Protein AF-A0A959ZTT2-F1 (afdb_monomer)

Solvent-accessible surface area (backbone atoms only — not comparable to full-atom values): 7379 Å² total; per-residue (Å²): 131,84,54,33,39,33,31,36,33,38,28,49,51,36,66,98,40,69,66,54,32,52,53,49,51,54,51,40,52,54,49,18,61,78,67,76,48,81,76,74,88,61,61,45,64,36,39,41,39,36,47,65,97,42,39,34,27,37,40,69,45,64,51,67,92,81,70,65,94,83,60,32,70,64,46,70,47,54,54,85,56,68,80,54,35,81,42,51,87,27,21,38,28,37,25,35,32,76,75,49,77,69,89,59,56,89,59,38,48,89,52,78,38,76,76,46,58,54,58,69,59,52,51,55,56,50,64,74,50,108

Radius of gyration: 16.25 Å; Cα contacts (8 Å, |Δi|>4): 230; chains: 1; bounding box: 42×33×39 Å

Secondary structure (DSSP, 8-state):
---EEEEEEEEETTTT-HHHHHHHHHHHHHHHHHTT------EEEEEEEEETTEEEEEEEEE--SS--GGG-EEEEEE-SSGGGGGSGGGEEEEEEEET---TTGGG-EEEEEEEE--HHHHHHHHHTT-

Sequence (130 aa):
MSRTTVDLYWLPLGAGGHFVRLNGRIYEFVKAAVEHRDRCRLYHAALMIRRDDRTTVIEVTPVRGSDGPARGVVAGGPVGVRFLGRFSVFRYEVRAWPGGVIPDVVFAVDSPQRLTSDPQVAEKMLNLVQ

Mean predicted aligned error: 6.59 Å

Foldseek 3Di:
DKFKFKWKWWAFQQQVHDPRQVVVQVVQVVVCVVVVHDGDGDTFMKIWIDTRPKIKIKGKDQDDPPDDPQQQFQDKAFADDRVCRVDSRRMMTTHIHIPDDDPSRVRTDPDGDTPDRDPVVSVVVVVSSD

Nearest PDB structures (foldseek):
  8jsd-assembly1_A  TM=3.411E-01  e=9.427E-01  Flavobacterium sp. UMI-01
  8jt4-assembly1_A  TM=3.451E-01  e=1.496E+00  Flavobacterium sp. UMI-01
  5y33-assembly1_A  TM=3.420E-01  e=1.997E+00  Flavobacterium sp. UMI-01

pLDDT: mean 84.09, std 11.68, range [48.59, 97.0]

Structure (mmCIF, N/CA/C/O backbone):
data_AF-A0A959ZTT2-F1
#
_entry.id   AF-A0A959ZTT2-F1
#
loop_
_atom_site.group_PDB
_atom_site.id
_atom_site.type_symbol
_atom_site.label_atom_id
_atom_site.label_alt_id
_atom_site.label_comp_id
_atom_site.label_asym_id
_atom_site.label_entity_id
_atom_site.label_seq_id
_atom_site.pdbx_PDB_ins_code
_atom_site.Cartn_x
_atom_site.Cartn_y
_atom_site.Cartn_z
_atom_site.occupancy
_atom_site.B_iso_or_equiv
_atom_site.auth_seq_id
_atom_site.auth_comp_id
_atom_site.auth_asym_id
_atom_site.auth_atom_id
_atom_site.pdbx_PDB_model_num
ATOM 1 N N . MET A 1 1 ? -22.131 -5.419 19.425 1.00 55.34 1 MET A N 1
ATOM 2 C CA . MET A 1 1 ? -20.683 -5.672 19.255 1.00 55.34 1 MET A CA 1
ATOM 3 C C . MET A 1 1 ? -20.205 -4.794 18.116 1.00 55.34 1 MET A C 1
ATOM 5 O O . MET A 1 1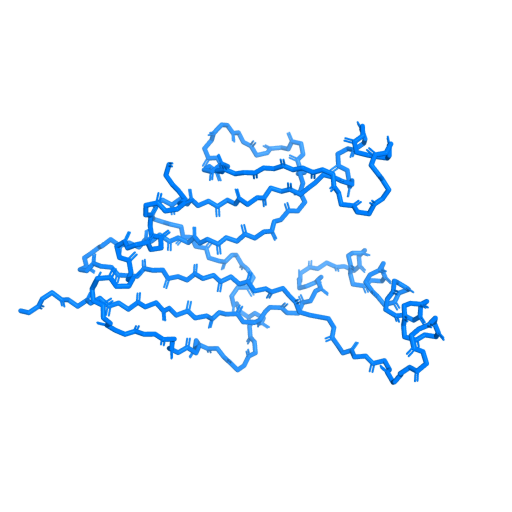 ? -20.789 -4.891 17.045 1.00 55.34 1 MET A O 1
ATOM 9 N N . SER A 1 2 ? -19.233 -3.910 18.354 1.00 66.69 2 SER A N 1
ATOM 10 C CA . SER A 1 2 ? -18.674 -3.065 17.291 1.00 66.69 2 SER A CA 1
ATOM 11 C C . SER A 1 2 ? -17.915 -3.942 16.298 1.00 66.69 2 SER A C 1
ATOM 13 O O . SER A 1 2 ? -17.082 -4.756 16.708 1.00 66.69 2 SER A O 1
ATOM 15 N N . ARG A 1 3 ? -18.234 -3.840 15.005 1.00 86.81 3 ARG A N 1
ATOM 16 C CA . ARG A 1 3 ? -17.570 -4.636 13.966 1.00 86.81 3 ARG A CA 1
ATOM 17 C C . ARG A 1 3 ? -16.371 -3.841 13.476 1.00 86.81 3 ARG A C 1
ATOM 19 O O . ARG A 1 3 ? -16.537 -2.849 12.772 1.00 86.81 3 ARG A O 1
ATOM 26 N N . THR A 1 4 ? -15.178 -4.277 13.868 1.00 95.31 4 THR A N 1
ATOM 27 C CA . THR A 1 4 ? -13.925 -3.656 13.437 1.00 95.31 4 THR A CA 1
ATOM 28 C C . THR A 1 4 ? -13.130 -4.617 12.566 1.00 95.31 4 THR A C 1
ATOM 30 O O . THR A 1 4 ? -12.960 -5.779 12.929 1.00 95.31 4 THR A O 1
ATOM 33 N N . THR A 1 5 ? -12.662 -4.156 11.406 1.00 96.25 5 THR A N 1
ATOM 34 C CA . THR A 1 5 ? -11.773 -4.926 10.529 1.00 96.25 5 THR A CA 1
ATOM 35 C C . THR A 1 5 ? -10.697 -4.040 9.924 1.00 96.25 5 THR A C 1
ATOM 37 O O . THR A 1 5 ? -10.926 -2.870 9.623 1.00 96.25 5 THR A O 1
ATOM 40 N N . VAL A 1 6 ? -9.520 -4.624 9.725 1.00 96.69 6 VAL A N 1
ATOM 41 C CA . VAL A 1 6 ? -8.470 -4.070 8.873 1.00 96.69 6 VAL A CA 1
ATOM 42 C C . VAL A 1 6 ? -8.250 -5.062 7.747 1.00 96.69 6 VAL A C 1
ATOM 44 O O . VAL A 1 6 ? -7.851 -6.205 7.986 1.00 96.69 6 VAL A O 1
ATOM 47 N N . ASP A 1 7 ? -8.539 -4.625 6.530 1.00 96.75 7 ASP A N 1
ATOM 48 C CA . ASP A 1 7 ? -8.480 -5.451 5.335 1.00 96.75 7 ASP A CA 1
ATOM 49 C C . ASP A 1 7 ? -7.442 -4.878 4.353 1.00 96.75 7 ASP A C 1
ATOM 51 O O . ASP A 1 7 ? -7.394 -3.672 4.109 1.00 96.75 7 ASP A O 1
ATOM 55 N N . LEU A 1 8 ? -6.598 -5.749 3.809 1.00 96.62 8 LEU A N 1
ATOM 56 C CA . LEU A 1 8 ? -5.532 -5.450 2.859 1.00 96.62 8 LEU A CA 1
ATOM 57 C C . LEU A 1 8 ? -5.971 -5.775 1.433 1.00 96.62 8 LEU A C 1
ATOM 59 O O . LEU A 1 8 ? -6.585 -6.813 1.183 1.00 96.62 8 LEU A O 1
ATOM 63 N N . TYR A 1 9 ? -5.611 -4.892 0.508 1.00 95.06 9 TYR A N 1
ATOM 64 C CA . TYR A 1 9 ? -5.847 -5.036 -0.919 1.00 95.06 9 TYR A CA 1
ATOM 65 C C . TYR A 1 9 ? -4.526 -4.959 -1.686 1.00 95.06 9 TYR A C 1
ATOM 67 O O . TYR A 1 9 ? -3.788 -3.981 -1.555 1.00 95.06 9 TYR A O 1
ATOM 75 N N . TRP A 1 10 ? -4.255 -5.969 -2.512 1.00 94.25 10 TRP A N 1
ATOM 76 C CA . TRP A 1 10 ? -3.111 -6.033 -3.418 1.00 94.25 10 TRP A CA 1
ATOM 77 C C . TRP A 1 10 ? -3.520 -5.621 -4.825 1.00 94.25 10 TRP A C 1
ATOM 79 O O . TRP A 1 10 ? -4.281 -6.312 -5.501 1.00 94.25 10 TRP A O 1
ATOM 89 N N . LEU A 1 11 ? -2.982 -4.500 -5.289 1.00 90.44 11 LEU A N 1
ATOM 90 C CA . LEU A 1 11 ? -3.364 -3.871 -6.547 1.00 90.44 11 LEU A CA 1
ATOM 91 C C . LEU A 1 11 ? -2.175 -3.908 -7.511 1.00 90.44 11 LEU A C 1
ATOM 93 O O . LEU A 1 11 ? -1.095 -3.421 -7.164 1.00 90.44 11 LEU A O 1
ATOM 97 N N . PRO A 1 12 ? -2.316 -4.495 -8.713 1.00 89.19 12 PRO A N 1
ATOM 98 C CA . PRO A 1 12 ? -1.237 -4.525 -9.691 1.00 89.19 12 PRO A CA 1
ATOM 99 C C . PRO A 1 12 ? -0.725 -3.116 -9.998 1.00 89.19 12 PRO A C 1
ATOM 101 O O . PRO A 1 12 ? -1.505 -2.201 -10.269 1.00 89.19 12 PRO A O 1
ATOM 104 N N . LEU A 1 13 ? 0.596 -2.929 -10.014 1.00 84.44 13 LEU A N 1
ATOM 105 C CA . LEU A 1 13 ? 1.173 -1.625 -10.320 1.00 84.44 13 LEU A CA 1
ATOM 106 C C . LEU A 1 13 ? 0.810 -1.198 -11.754 1.00 84.44 13 LEU A C 1
ATOM 108 O O . LEU A 1 13 ? 1.156 -1.867 -12.733 1.00 84.44 13 LEU A O 1
ATOM 112 N N . GLY A 1 14 ? 0.136 -0.052 -11.873 1.00 76.12 14 GLY A N 1
ATOM 113 C CA . GLY A 1 14 ? -0.382 0.448 -13.147 1.00 76.12 14 GLY A CA 1
ATOM 114 C C . GLY A 1 14 ? -1.708 -0.183 -13.577 1.00 76.12 14 GLY A C 1
ATOM 115 O O . GLY A 1 14 ? -2.024 -0.165 -14.768 1.00 76.12 14 GLY A O 1
ATOM 116 N N . ALA A 1 15 ? -2.482 -0.736 -12.638 1.00 71.69 15 ALA A N 1
ATOM 117 C CA . ALA A 1 15 ? -3.913 -0.949 -12.827 1.00 71.69 15 ALA A CA 1
ATOM 118 C C . ALA A 1 15 ? -4.552 0.322 -13.433 1.00 71.69 15 ALA A C 1
ATOM 120 O O . ALA A 1 15 ? -4.239 1.437 -13.026 1.00 71.69 15 ALA A O 1
ATOM 121 N N . GLY A 1 16 ? -5.320 0.165 -14.515 1.00 61.50 16 GLY A N 1
ATOM 122 C CA . GLY A 1 16 ? -5.950 1.288 -15.224 1.00 61.50 16 GLY A CA 1
ATOM 123 C C . GLY A 1 16 ? -5.049 2.158 -16.125 1.00 61.50 16 GLY A C 1
ATOM 124 O O . GLY A 1 16 ? -5.571 3.066 -16.768 1.00 61.50 16 GLY A O 1
ATOM 125 N N . GLY A 1 17 ? -3.730 1.912 -16.248 1.00 69.81 17 GLY A N 1
ATOM 126 C CA . GLY A 1 17 ? -2.860 2.767 -17.078 1.00 69.81 17 GLY A CA 1
ATOM 127 C C . GLY A 1 17 ? -1.545 2.150 -17.581 1.00 69.81 17 GLY A C 1
ATOM 128 O O . GLY A 1 17 ? -0.759 1.567 -16.837 1.00 69.81 17 GLY A O 1
ATOM 129 N N . HIS A 1 18 ? -1.237 2.354 -18.868 1.00 63.31 18 HIS A N 1
ATOM 130 C CA . HIS A 1 18 ? -0.065 1.753 -19.528 1.00 63.31 18 HIS A CA 1
ATOM 131 C C . HIS A 1 18 ? 1.287 2.334 -19.080 1.00 63.31 18 HIS A C 1
ATOM 133 O O . HIS A 1 18 ? 2.266 1.592 -18.974 1.00 63.31 18 HIS A O 1
ATOM 139 N N . PHE A 1 19 ? 1.353 3.639 -18.795 1.00 70.38 19 PHE A N 1
ATOM 140 C CA . PHE A 1 19 ? 2.611 4.322 -18.472 1.00 70.38 19 PHE A CA 1
ATOM 141 C C . PHE A 1 19 ? 3.224 3.825 -17.157 1.00 70.38 19 PHE A C 1
ATOM 143 O O . PHE A 1 19 ? 4.398 3.460 -17.110 1.00 70.38 19 PHE A O 1
ATOM 150 N N . VAL A 1 20 ? 2.421 3.747 -16.093 1.00 70.75 20 VAL A N 1
ATOM 151 C CA . VAL A 1 20 ? 2.876 3.281 -14.772 1.00 70.75 20 VAL A CA 1
ATOM 152 C C . VAL A 1 20 ? 3.307 1.813 -14.836 1.00 70.75 20 VAL A C 1
ATOM 154 O O . VAL A 1 20 ? 4.344 1.447 -14.287 1.00 70.75 20 VAL A O 1
ATOM 157 N N . ARG A 1 21 ? 2.576 0.986 -15.592 1.00 75.69 21 ARG A N 1
ATOM 158 C CA . ARG A 1 21 ? 2.902 -0.430 -15.787 1.00 75.69 21 ARG A CA 1
ATOM 159 C C . ARG A 1 21 ? 4.233 -0.636 -16.519 1.00 75.69 21 ARG A C 1
ATOM 161 O O . ARG A 1 21 ? 5.001 -1.520 -16.143 1.00 75.69 21 ARG A O 1
ATOM 168 N N . LEU A 1 22 ? 4.518 0.157 -17.556 1.00 76.75 22 LEU A N 1
ATOM 169 C CA . LEU A 1 22 ? 5.779 0.066 -18.301 1.00 76.75 22 LEU A CA 1
ATOM 170 C C . LEU A 1 22 ? 6.974 0.510 -17.446 1.00 76.75 22 LEU A C 1
ATOM 172 O O . LEU A 1 22 ? 7.960 -0.220 -17.360 1.00 76.75 22 LEU A O 1
ATOM 176 N N . ASN A 1 23 ? 6.861 1.654 -16.766 1.00 80.06 23 ASN A N 1
ATOM 177 C CA . ASN A 1 23 ? 7.907 2.144 -15.865 1.00 80.06 23 ASN A CA 1
ATOM 178 C C . ASN A 1 23 ? 8.178 1.153 -14.725 1.00 80.06 23 ASN A C 1
ATOM 180 O O . ASN A 1 23 ? 9.334 0.861 -14.431 1.00 80.06 23 ASN A O 1
ATOM 184 N N . GLY A 1 24 ? 7.124 0.567 -14.144 1.00 82.38 24 GLY A N 1
ATOM 185 C CA . GLY A 1 24 ? 7.249 -0.470 -13.120 1.00 82.38 24 GLY A CA 1
ATOM 186 C C . GLY A 1 24 ? 8.028 -1.697 -13.601 1.00 82.38 24 GLY A C 1
ATOM 187 O O . GLY A 1 24 ? 8.888 -2.200 -12.885 1.00 82.38 24 GLY A O 1
ATOM 188 N N . ARG A 1 25 ? 7.795 -2.151 -14.840 1.00 84.88 25 ARG A N 1
ATOM 189 C CA . ARG A 1 25 ? 8.541 -3.277 -15.432 1.00 84.88 25 ARG A CA 1
ATOM 190 C C . ARG A 1 25 ? 10.020 -2.966 -15.640 1.00 84.88 25 ARG A C 1
ATOM 192 O O . ARG A 1 25 ? 10.847 -3.833 -15.380 1.00 84.88 25 ARG A O 1
ATOM 199 N N . ILE A 1 26 ? 10.345 -1.762 -16.113 1.00 86.38 26 ILE A N 1
ATOM 200 C CA . ILE A 1 26 ? 11.738 -1.330 -16.308 1.00 86.38 26 ILE A CA 1
ATOM 201 C C . ILE A 1 26 ? 12.444 -1.227 -14.953 1.00 86.38 26 ILE A C 1
ATOM 203 O O . ILE A 1 26 ? 13.543 -1.753 -14.795 1.00 86.38 26 ILE A O 1
ATOM 207 N N . TYR A 1 27 ? 11.794 -0.606 -13.966 1.00 85.75 27 TYR A N 1
ATOM 208 C CA . TYR A 1 27 ? 12.319 -0.511 -12.606 1.00 85.75 27 TYR A CA 1
ATOM 209 C C . TYR A 1 27 ? 12.626 -1.893 -12.024 1.00 85.75 27 TYR A C 1
ATOM 211 O O . TYR A 1 27 ? 13.746 -2.137 -11.580 1.00 85.75 27 TYR A O 1
ATOM 219 N N . GLU A 1 28 ? 11.662 -2.813 -12.084 1.00 91.38 28 GLU A N 1
ATOM 220 C CA . GLU A 1 28 ? 11.827 -4.169 -11.567 1.00 91.38 28 GLU A CA 1
ATOM 221 C C . GLU A 1 28 ? 12.912 -4.948 -12.309 1.00 91.38 28 GLU A C 1
ATOM 223 O O . GLU A 1 28 ? 13.684 -5.667 -11.687 1.00 91.38 28 GLU A O 1
ATOM 228 N N . PHE A 1 29 ? 13.012 -4.784 -13.630 1.00 91.56 29 PHE A N 1
ATOM 229 C CA . PH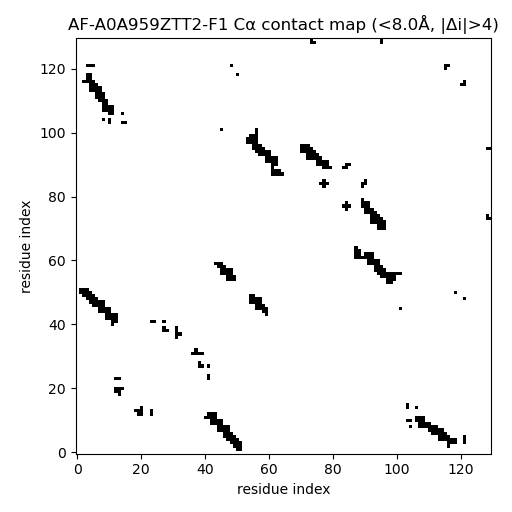E A 1 29 ? 14.075 -5.400 -14.418 1.00 91.56 29 PHE A CA 1
ATOM 230 C C . PHE A 1 29 ? 15.461 -4.992 -13.905 1.00 91.56 29 PHE A C 1
ATOM 232 O O . PHE A 1 29 ? 16.307 -5.853 -13.671 1.00 91.56 29 PHE A O 1
ATOM 239 N N . VAL A 1 30 ? 15.684 -3.687 -13.713 1.00 90.75 30 VAL A N 1
ATOM 240 C CA . VAL A 1 30 ? 16.966 -3.159 -13.226 1.00 90.75 30 VAL A CA 1
ATOM 241 C C . VAL A 1 30 ? 17.214 -3.606 -11.788 1.00 90.75 30 VAL A C 1
ATOM 243 O O . VAL A 1 30 ? 18.308 -4.062 -11.468 1.00 90.75 30 VAL A O 1
ATOM 246 N N . LYS A 1 31 ? 16.197 -3.519 -10.925 1.00 90.50 31 LYS A N 1
ATOM 247 C CA . LYS A 1 31 ? 16.309 -3.906 -9.518 1.00 90.50 31 LYS A CA 1
ATOM 248 C C . LYS A 1 31 ? 16.618 -5.382 -9.329 1.00 90.50 31 LYS A C 1
ATOM 250 O O . LYS A 1 31 ? 17.553 -5.698 -8.607 1.00 90.50 31 LYS A O 1
ATOM 255 N N . ALA A 1 32 ? 15.894 -6.258 -10.016 1.00 93.00 32 ALA A N 1
ATOM 256 C CA . ALA A 1 32 ? 16.121 -7.695 -9.966 1.00 93.00 32 ALA A CA 1
ATOM 257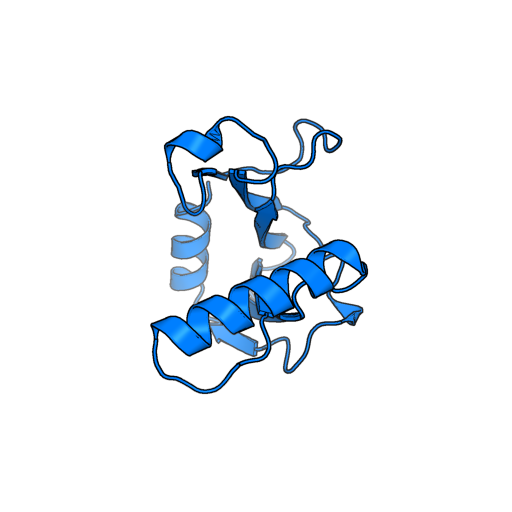 C C . ALA A 1 32 ? 17.532 -8.069 -10.454 1.00 93.00 32 ALA A C 1
ATOM 259 O O . ALA A 1 32 ? 18.186 -8.908 -9.843 1.00 93.00 32 ALA A O 1
ATOM 260 N N . ALA A 1 33 ? 18.034 -7.395 -11.498 1.00 93.75 33 ALA A N 1
ATOM 261 C CA . ALA A 1 33 ? 19.394 -7.604 -11.991 1.00 93.75 33 ALA A CA 1
ATOM 262 C C . ALA A 1 33 ? 20.466 -7.173 -10.974 1.00 93.75 33 ALA A C 1
ATOM 264 O O . ALA A 1 33 ? 21.414 -7.917 -10.746 1.00 93.75 33 ALA A O 1
ATOM 265 N N . VAL A 1 34 ? 20.305 -6.001 -10.345 1.00 95.44 34 VAL A N 1
ATOM 266 C CA . VAL A 1 34 ? 21.223 -5.499 -9.302 1.00 95.44 34 VAL A CA 1
ATOM 267 C C . VAL A 1 34 ? 21.190 -6.376 -8.049 1.00 95.44 34 VAL A C 1
ATOM 269 O O . VAL A 1 34 ? 22.218 -6.598 -7.421 1.00 95.44 34 VAL A O 1
ATOM 272 N N . GLU A 1 35 ? 20.011 -6.871 -7.677 1.00 94.81 35 GLU A N 1
ATOM 273 C CA . GLU A 1 35 ? 19.798 -7.707 -6.490 1.00 94.81 35 GLU A CA 1
ATOM 274 C C . GLU A 1 35 ? 20.020 -9.206 -6.773 1.00 94.81 35 GLU A C 1
ATOM 276 O O . GLU A 1 35 ? 19.820 -10.024 -5.880 1.00 94.81 35 GLU A O 1
ATOM 281 N N . HIS A 1 36 ? 20.431 -9.572 -7.994 1.00 94.44 36 HIS A N 1
ATOM 282 C CA . HIS A 1 36 ? 20.656 -10.953 -8.441 1.00 94.44 36 HIS A CA 1
ATOM 283 C C . HIS A 1 36 ? 19.499 -11.912 -8.115 1.00 94.44 36 HIS A C 1
ATOM 285 O O . HIS A 1 36 ? 19.710 -13.058 -7.717 1.00 94.44 36 HIS A O 1
ATOM 291 N N . ARG A 1 37 ? 18.264 -11.442 -8.300 1.00 96.12 37 ARG A N 1
ATOM 292 C CA . ARG A 1 37 ? 17.037 -12.208 -8.056 1.00 96.12 37 ARG A CA 1
ATOM 293 C C . ARG A 1 37 ? 16.173 -12.292 -9.307 1.00 96.12 37 ARG A C 1
ATOM 295 O O . ARG A 1 37 ? 16.322 -11.503 -10.240 1.00 96.12 37 ARG A O 1
ATOM 302 N N . ASP A 1 38 ? 15.215 -13.210 -9.292 1.00 93.62 38 ASP A N 1
ATOM 303 C CA . ASP A 1 38 ? 14.182 -13.261 -10.320 1.00 93.62 38 ASP A CA 1
ATOM 304 C C . ASP A 1 38 ? 13.272 -12.028 -10.270 1.00 93.62 38 ASP A C 1
ATOM 306 O O . ASP A 1 38 ? 13.077 -11.389 -9.229 1.00 93.62 38 ASP A O 1
ATOM 310 N N . ARG A 1 39 ? 12.703 -11.693 -11.433 1.00 92.31 39 ARG A N 1
ATOM 311 C CA . ARG A 1 39 ? 11.763 -10.576 -11.580 1.00 92.31 39 ARG A CA 1
ATOM 312 C C . ARG A 1 39 ? 10.405 -10.953 -10.999 1.00 92.31 39 ARG A C 1
ATOM 314 O O . ARG A 1 39 ? 9.831 -11.981 -11.353 1.00 92.31 39 ARG A O 1
ATOM 321 N N . CYS A 1 40 ? 9.841 -10.054 -10.212 1.00 92.00 40 CYS A N 1
ATOM 322 C CA . CYS A 1 40 ? 8.541 -10.195 -9.580 1.00 92.00 40 CYS A CA 1
ATOM 323 C C . CYS A 1 40 ? 7.481 -9.330 -10.268 1.00 92.00 40 CYS A C 1
ATOM 325 O O . CYS A 1 40 ? 7.763 -8.342 -10.948 1.00 92.00 40 CYS A O 1
ATOM 327 N N . ARG A 1 41 ? 6.209 -9.684 -10.077 1.00 89.56 41 ARG A N 1
ATOM 328 C CA . ARG A 1 41 ? 5.111 -8.766 -10.398 1.00 89.56 41 ARG A CA 1
ATOM 329 C C . ARG A 1 41 ? 5.028 -7.722 -9.290 1.00 89.56 41 ARG A C 1
ATOM 331 O O . ARG A 1 41 ? 5.006 -8.080 -8.118 1.00 89.56 41 ARG A O 1
ATOM 338 N N . LEU A 1 42 ? 4.978 -6.449 -9.669 1.00 90.06 42 LEU A N 1
ATOM 339 C CA . LEU A 1 42 ? 4.841 -5.355 -8.716 1.00 90.06 42 LEU A CA 1
ATOM 340 C C . LEU A 1 42 ? 3.368 -5.106 -8.393 1.00 90.06 42 LEU A C 1
ATOM 342 O O . LEU A 1 42 ? 2.539 -4.986 -9.299 1.00 90.06 42 LEU A O 1
ATOM 346 N N . TYR A 1 43 ? 3.086 -4.966 -7.104 1.00 89.00 43 TYR A N 1
ATOM 347 C CA . TYR A 1 43 ? 1.790 -4.583 -6.561 1.00 89.00 43 TYR A CA 1
ATOM 348 C C . TYR A 1 43 ? 1.989 -3.413 -5.601 1.00 89.00 43 TYR A C 1
ATOM 350 O O . TYR A 1 43 ? 3.049 -3.294 -4.984 1.00 89.00 43 TYR A O 1
ATOM 358 N N . HIS A 1 44 ? 0.983 -2.558 -5.467 1.00 88.25 44 HIS A N 1
ATOM 359 C CA . HIS A 1 44 ? 0.877 -1.661 -4.327 1.00 88.25 44 HIS A CA 1
ATOM 360 C C . HIS A 1 44 ? -0.214 -2.163 -3.384 1.00 88.25 44 HIS A C 1
ATOM 362 O O . HIS A 1 44 ? -1.153 -2.848 -3.794 1.00 88.25 44 HIS A O 1
ATOM 368 N N . ALA A 1 45 ? -0.055 -1.835 -2.109 1.00 91.50 45 ALA A N 1
ATOM 369 C CA . ALA A 1 45 ? -1.013 -2.167 -1.075 1.00 91.50 45 ALA A CA 1
ATOM 370 C C . ALA A 1 45 ? -1.919 -0.968 -0.793 1.00 91.50 45 ALA A C 1
ATOM 372 O O . ALA A 1 45 ? -1.448 0.170 -0.731 1.00 91.50 45 ALA A O 1
ATOM 373 N N . ALA A 1 46 ? -3.193 -1.249 -0.556 1.00 93.50 46 ALA A N 1
ATOM 374 C CA . ALA A 1 46 ? -4.116 -0.332 0.093 1.00 93.50 46 ALA A CA 1
ATOM 375 C C . ALA A 1 46 ? -4.745 -1.031 1.302 1.00 93.50 46 ALA A C 1
ATOM 377 O O . ALA A 1 46 ? -5.013 -2.234 1.271 1.00 93.50 46 ALA A O 1
ATOM 378 N N . LEU A 1 47 ? -4.971 -0.282 2.374 1.00 95.12 47 LEU A N 1
ATOM 379 C CA . LEU A 1 47 ? -5.641 -0.762 3.575 1.00 95.12 47 LEU A CA 1
ATOM 380 C C . LEU A 1 47 ? -7.018 -0.124 3.675 1.00 95.12 47 LEU A C 1
ATOM 382 O O . LEU A 1 47 ? -7.182 1.069 3.433 1.00 95.12 47 LEU A O 1
ATOM 386 N N . MET A 1 48 ? -7.999 -0.914 4.090 1.00 94.75 48 MET A N 1
ATOM 387 C CA . MET A 1 48 ? -9.325 -0.437 4.439 1.00 94.75 48 MET A CA 1
ATOM 388 C C . MET A 1 48 ? -9.613 -0.788 5.893 1.00 94.75 48 MET A C 1
ATOM 390 O O . MET A 1 48 ? -9.705 -1.961 6.257 1.00 94.75 48 MET A O 1
ATOM 394 N N . ILE A 1 49 ? -9.758 0.242 6.719 1.00 95.19 49 ILE A N 1
ATOM 395 C CA . ILE A 1 49 ? -10.125 0.114 8.125 1.00 95.19 49 ILE A CA 1
ATOM 396 C C . ILE A 1 49 ? -11.619 0.388 8.235 1.00 95.19 49 ILE A C 1
ATOM 398 O O . ILE A 1 49 ? -12.071 1.490 7.930 1.00 95.19 49 ILE A O 1
ATOM 402 N N . ARG A 1 50 ? -12.386 -0.612 8.669 1.00 94.12 50 ARG A N 1
ATOM 403 C CA . ARG A 1 50 ? -13.820 -0.486 8.943 1.00 94.12 50 ARG A CA 1
ATOM 404 C C . ARG A 1 50 ? -14.039 -0.520 10.444 1.00 94.12 50 ARG A C 1
ATOM 406 O O . ARG A 1 50 ? -13.559 -1.436 11.106 1.00 94.12 50 ARG A O 1
ATOM 413 N N . ARG A 1 51 ? -14.775 0.454 10.967 1.00 91.38 51 ARG A N 1
ATOM 414 C CA . ARG A 1 51 ? -15.240 0.506 12.354 1.00 91.38 51 ARG A CA 1
ATOM 415 C C . ARG A 1 51 ? -16.700 0.923 12.340 1.00 91.38 51 ARG A C 1
ATOM 417 O O . ARG A 1 51 ? -16.999 2.077 12.038 1.00 91.38 51 ARG A O 1
ATOM 424 N N . ASP A 1 52 ? -17.582 -0.010 12.677 1.00 87.25 52 ASP A N 1
ATOM 425 C CA . ASP A 1 52 ? -19.031 0.193 12.598 1.00 87.25 52 ASP A CA 1
ATOM 426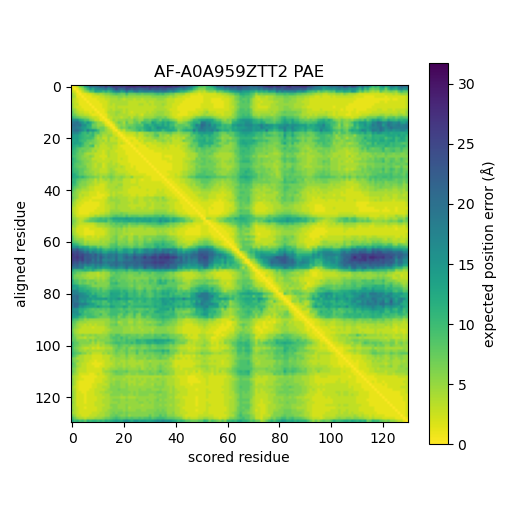 C C . ASP A 1 52 ? -19.417 0.713 11.198 1.00 87.25 52 ASP A C 1
ATOM 428 O O . ASP A 1 52 ? -19.070 0.076 10.203 1.00 87.25 52 ASP A O 1
ATOM 432 N N . ASP A 1 53 ? -20.050 1.885 11.103 1.00 84.62 53 ASP A N 1
ATOM 433 C CA . ASP A 1 53 ? -20.466 2.499 9.832 1.00 84.62 53 ASP A CA 1
ATOM 434 C C . ASP A 1 53 ? -19.396 3.411 9.202 1.00 84.62 53 ASP A C 1
ATOM 436 O O . ASP A 1 53 ? -19.650 4.109 8.219 1.00 84.62 53 ASP A O 1
ATOM 440 N N . ARG A 1 54 ? -18.182 3.451 9.767 1.00 88.81 54 ARG A N 1
ATOM 441 C CA . ARG A 1 54 ? -17.087 4.301 9.285 1.00 88.81 54 ARG A CA 1
ATOM 442 C C . ARG A 1 54 ? -16.029 3.471 8.581 1.00 88.81 54 ARG A C 1
ATOM 444 O O . ARG A 1 54 ? -15.580 2.445 9.085 1.00 88.81 54 ARG A O 1
ATOM 451 N N . THR A 1 55 ? -15.595 3.962 7.428 1.00 91.38 55 THR A N 1
ATOM 452 C CA . THR A 1 55 ? -14.490 3.384 6.661 1.00 91.38 55 THR A CA 1
ATOM 453 C C . THR A 1 55 ? -13.404 4.429 6.477 1.00 91.38 55 THR A C 1
ATOM 455 O O . THR A 1 55 ? -13.711 5.565 6.133 1.00 91.38 55 THR A O 1
ATOM 458 N N . THR A 1 56 ? -12.150 4.042 6.667 1.00 92.81 56 THR A N 1
ATOM 459 C CA . THR A 1 56 ? -10.977 4.843 6.314 1.00 92.81 56 THR A CA 1
ATOM 460 C C . THR A 1 56 ? -10.118 4.023 5.366 1.00 92.81 56 THR A C 1
ATOM 462 O O . THR A 1 56 ? -9.786 2.877 5.673 1.00 92.81 56 THR A O 1
ATOM 465 N N . VAL A 1 57 ? -9.763 4.596 4.219 1.00 93.00 57 VAL A N 1
ATOM 466 C CA . VAL A 1 57 ? -8.800 3.987 3.293 1.00 93.00 57 VAL A CA 1
ATOM 467 C C . VAL A 1 57 ? -7.441 4.617 3.526 1.00 93.00 57 VAL A C 1
ATOM 469 O O . VAL A 1 57 ? -7.363 5.831 3.687 1.00 93.00 57 VAL A O 1
ATOM 472 N N . ILE A 1 58 ? -6.399 3.787 3.556 1.00 92.50 58 ILE A N 1
ATOM 473 C CA . ILE A 1 58 ? -5.002 4.206 3.599 1.00 92.50 58 ILE A CA 1
ATOM 474 C C . ILE A 1 58 ? -4.311 3.664 2.351 1.00 92.50 58 ILE A C 1
ATOM 476 O O . ILE A 1 58 ? -4.306 2.454 2.123 1.00 92.50 58 ILE A O 1
ATOM 480 N N . GLU A 1 59 ? -3.699 4.533 1.556 1.00 90.25 59 GLU A N 1
ATOM 481 C CA . GLU A 1 59 ? -2.940 4.136 0.368 1.00 90.25 59 GLU A CA 1
ATOM 482 C C . GLU A 1 59 ? -1.685 4.994 0.195 1.00 90.25 59 GLU A C 1
ATOM 484 O O . GLU A 1 59 ? -1.566 6.079 0.770 1.00 90.25 59 GLU A O 1
ATOM 489 N N . VAL A 1 60 ? -0.750 4.517 -0.626 1.00 86.88 60 VAL A N 1
ATOM 490 C CA . VAL A 1 60 ? 0.426 5.291 -1.029 1.00 86.88 60 VAL A CA 1
ATOM 491 C C . VAL A 1 60 ? 0.372 5.525 -2.531 1.00 86.88 60 VAL A C 1
ATOM 493 O O . VAL A 1 60 ? 0.343 4.576 -3.312 1.00 86.88 60 VAL A O 1
ATOM 496 N N . THR A 1 61 ? 0.382 6.788 -2.946 1.00 80.06 61 THR A N 1
ATOM 497 C CA . THR A 1 61 ? 0.214 7.172 -4.353 1.00 80.06 61 THR A CA 1
ATOM 498 C C . THR A 1 61 ? 1.164 8.310 -4.732 1.00 80.06 61 THR A C 1
ATOM 500 O O . THR A 1 61 ? 1.519 9.128 -3.875 1.00 80.06 61 THR A O 1
ATOM 503 N N . PRO A 1 62 ? 1.638 8.384 -5.989 1.00 76.06 62 PRO A N 1
ATOM 504 C CA . PRO A 1 62 ? 2.420 9.527 -6.446 1.00 76.06 62 PRO A CA 1
ATOM 505 C C . PRO A 1 62 ? 1.616 10.833 -6.371 1.00 76.06 62 PRO A C 1
ATOM 507 O O . PRO A 1 62 ? 0.407 10.861 -6.614 1.00 76.06 62 PRO A O 1
ATOM 510 N N . VAL A 1 63 ? 2.305 11.948 -6.115 1.00 72.38 63 VAL A N 1
ATOM 511 C CA . VAL A 1 63 ? 1.696 13.285 -6.139 1.00 72.38 63 VAL A CA 1
ATOM 512 C C . VAL A 1 63 ? 1.223 13.599 -7.563 1.00 72.38 63 VAL A C 1
ATOM 514 O O . VAL A 1 63 ? 2.026 13.904 -8.446 1.00 72.38 63 VAL A O 1
ATOM 517 N N . ARG A 1 64 ? -0.092 13.584 -7.800 1.00 62.97 64 ARG A N 1
ATOM 518 C CA . ARG A 1 64 ? -0.705 14.165 -9.009 1.00 62.97 64 ARG A CA 1
ATOM 519 C C . ARG A 1 64 ? -1.112 15.610 -8.744 1.00 62.97 64 ARG A C 1
ATOM 521 O O . ARG A 1 64 ? -1.470 15.953 -7.626 1.00 62.97 64 ARG A O 1
ATOM 528 N N . GLY A 1 65 ? -1.023 16.485 -9.743 1.00 53.56 65 GLY A N 1
ATOM 529 C CA . GLY A 1 65 ? -1.278 17.924 -9.574 1.00 53.56 65 GLY A CA 1
ATOM 530 C C . GLY A 1 65 ? -2.755 18.317 -9.415 1.00 53.56 65 GLY A C 1
ATOM 531 O O . GLY A 1 65 ? -3.022 19.418 -8.956 1.00 53.56 65 GLY A O 1
ATOM 532 N N . SER A 1 66 ? -3.707 17.443 -9.762 1.00 52.25 66 SER A N 1
ATOM 533 C CA . SER A 1 66 ? -5.121 17.812 -9.963 1.00 52.25 66 SER A CA 1
ATOM 534 C C . SER A 1 66 ? -6.060 17.598 -8.776 1.00 52.25 66 SER A C 1
ATOM 536 O O . SER A 1 66 ? -7.173 18.110 -8.802 1.00 52.25 66 SER A O 1
ATOM 538 N N . ASP A 1 67 ? -5.665 16.848 -7.750 1.00 55.56 67 ASP A N 1
ATOM 539 C CA . ASP A 1 67 ? -6.617 16.466 -6.701 1.00 55.56 67 ASP A CA 1
ATOM 540 C C . ASP A 1 67 ? -6.614 17.553 -5.609 1.00 55.56 67 ASP A C 1
ATOM 542 O O . ASP A 1 67 ? -5.562 17.936 -5.116 1.00 55.56 67 ASP A O 1
ATOM 546 N N . GLY A 1 68 ? -7.740 18.164 -5.263 1.00 52.22 68 GLY A N 1
ATOM 547 C CA . GLY A 1 68 ? -7.768 19.301 -4.326 1.00 52.22 68 GLY A CA 1
ATOM 548 C C . GLY A 1 68 ? -7.341 18.965 -2.877 1.00 52.22 68 GLY A C 1
ATOM 549 O O . GLY A 1 68 ? -6.926 17.845 -2.586 1.00 52.22 68 GLY A O 1
ATOM 550 N N . PRO A 1 69 ? -7.490 19.901 -1.919 1.00 48.59 69 PRO A N 1
ATOM 551 C CA . PRO A 1 69 ? -7.126 19.720 -0.502 1.00 48.59 69 PRO A CA 1
ATOM 552 C C . PRO A 1 69 ? -7.825 18.559 0.245 1.00 48.59 69 PRO A C 1
ATOM 554 O O . PRO A 1 69 ? -7.468 18.261 1.379 1.00 48.59 69 PRO A O 1
ATOM 557 N N . ALA A 1 70 ? -8.776 17.857 -0.379 1.00 56.72 70 ALA A N 1
ATOM 558 C CA . ALA A 1 70 ? -9.508 16.718 0.184 1.00 56.72 70 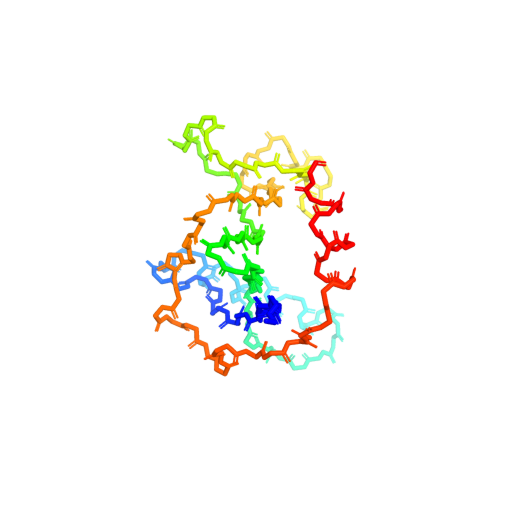ALA A CA 1
ATOM 559 C C . ALA A 1 70 ? -8.756 15.363 0.128 1.00 56.72 70 ALA A C 1
ATOM 561 O O . ALA A 1 70 ? -9.356 14.321 0.369 1.00 56.72 70 ALA A O 1
ATOM 562 N N . ARG A 1 71 ? -7.455 15.348 -0.200 1.00 64.94 71 ARG A N 1
ATOM 563 C CA . ARG A 1 71 ? -6.650 14.119 -0.393 1.00 64.94 71 ARG A CA 1
ATOM 564 C C . ARG A 1 71 ? -6.413 13.283 0.869 1.00 64.94 71 ARG A C 1
ATOM 566 O O . ARG A 1 71 ? -5.961 12.149 0.739 1.00 64.94 71 ARG A O 1
ATOM 573 N N . GLY A 1 72 ? -6.600 13.860 2.059 1.00 78.94 72 GLY A N 1
ATOM 574 C CA . GLY A 1 72 ? -6.235 13.210 3.321 1.00 78.94 72 GLY A CA 1
ATOM 575 C C . GLY A 1 72 ? -4.751 12.831 3.386 1.00 78.94 72 GLY A C 1
ATOM 576 O O . GLY A 1 72 ? -4.417 11.743 3.827 1.00 78.94 72 GLY A O 1
ATOM 577 N N . VAL A 1 73 ? -3.841 13.665 2.869 1.00 86.31 73 VAL A N 1
ATOM 578 C CA . VAL A 1 73 ? -2.397 13.375 2.932 1.00 86.31 73 VAL A CA 1
ATOM 579 C C . VAL A 1 73 ? -1.933 13.458 4.382 1.00 86.31 73 VAL A C 1
ATOM 581 O O . VAL A 1 73 ? -2.045 14.514 4.997 1.00 86.31 73 VAL A O 1
ATOM 584 N N . VAL A 1 74 ? -1.372 12.367 4.895 1.00 88.19 74 VAL A N 1
ATOM 585 C CA . VAL A 1 74 ? -0.883 12.266 6.284 1.00 88.19 74 VAL A CA 1
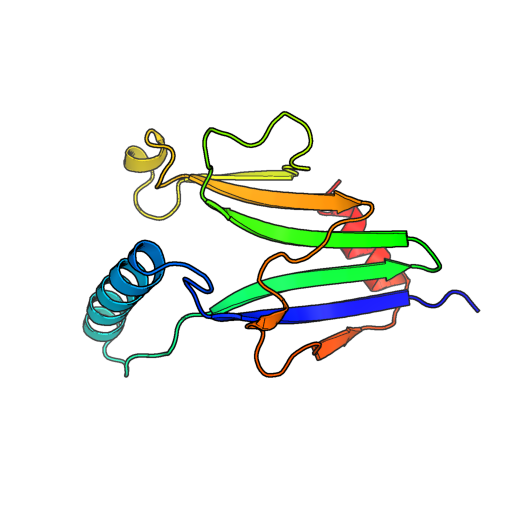ATOM 586 C C . VAL A 1 74 ? 0.636 12.276 6.360 1.00 88.19 74 VAL A C 1
ATOM 588 O O . VAL A 1 74 ? 1.225 12.708 7.344 1.00 88.19 74 VAL A O 1
ATOM 591 N N . ALA A 1 75 ? 1.290 11.839 5.288 1.00 85.50 75 ALA A N 1
ATOM 592 C CA . ALA A 1 75 ? 2.733 11.894 5.145 1.00 85.50 75 ALA A CA 1
ATOM 593 C C . ALA A 1 75 ? 3.098 11.994 3.666 1.00 85.50 75 ALA A C 1
ATOM 595 O O . ALA A 1 75 ? 2.363 11.542 2.791 1.00 85.50 75 ALA A O 1
ATOM 596 N N . GLY A 1 76 ? 4.263 12.555 3.368 1.00 86.12 76 GLY A N 1
ATOM 597 C CA . GLY A 1 76 ? 4.763 12.592 2.004 1.00 86.12 76 GLY A CA 1
ATOM 598 C C . GLY A 1 76 ? 6.256 12.842 1.952 1.00 86.12 76 GLY A C 1
ATOM 599 O O . GLY A 1 76 ? 6.846 13.412 2.869 1.00 86.12 76 GLY A O 1
ATOM 600 N N . GLY A 1 77 ? 6.882 12.417 0.862 1.00 82.44 77 GLY A N 1
ATOM 601 C CA . GLY A 1 77 ? 8.324 12.536 0.730 1.00 82.44 77 GLY A CA 1
ATOM 602 C C . GLY A 1 77 ? 8.859 12.102 -0.627 1.00 82.44 77 GLY A C 1
ATOM 603 O O . GLY A 1 77 ? 8.117 11.577 -1.463 1.00 82.44 77 GLY A O 1
ATOM 604 N N . PRO A 1 78 ? 10.153 12.359 -0.869 1.00 82.00 78 PRO A N 1
ATOM 605 C CA . PRO A 1 78 ? 10.824 11.900 -2.068 1.00 82.00 78 PRO A CA 1
ATOM 606 C C . PRO A 1 78 ? 11.025 10.382 -2.043 1.00 82.00 78 PRO A C 1
ATOM 608 O O . PRO A 1 78 ? 11.408 9.822 -1.018 1.00 82.00 78 PRO A O 1
ATOM 611 N N . VAL A 1 79 ? 10.837 9.731 -3.188 1.00 74.62 79 VAL A N 1
ATOM 612 C CA . VAL A 1 79 ? 11.122 8.307 -3.389 1.00 74.62 79 VAL A CA 1
ATOM 613 C C . VAL A 1 79 ? 12.329 8.152 -4.310 1.00 74.62 79 VAL A C 1
ATOM 615 O O . VAL A 1 79 ? 12.429 8.803 -5.351 1.00 74.62 79 VAL A O 1
ATOM 618 N N . GLY A 1 80 ? 13.262 7.280 -3.922 1.00 75.00 80 GLY A N 1
ATOM 619 C CA . GLY A 1 80 ? 14.515 7.058 -4.640 1.00 75.00 80 GLY A CA 1
ATOM 620 C C . GLY A 1 80 ? 15.563 8.125 -4.316 1.00 75.00 80 GLY A C 1
ATOM 621 O O . GLY A 1 80 ? 15.993 8.260 -3.171 1.00 75.00 80 GLY A O 1
ATOM 622 N N . VAL A 1 81 ? 16.013 8.871 -5.326 1.00 71.50 81 VAL A N 1
ATOM 623 C CA . VAL A 1 81 ? 17.089 9.860 -5.163 1.00 71.50 81 VAL A CA 1
ATOM 624 C C . VAL A 1 81 ? 16.533 11.132 -4.521 1.00 71.50 81 VAL A C 1
ATOM 626 O O . VAL A 1 81 ? 15.738 11.846 -5.130 1.00 71.50 81 VAL A O 1
ATOM 629 N N . ARG A 1 82 ? 16.991 11.465 -3.307 1.00 68.44 82 ARG A N 1
ATOM 630 C CA . ARG A 1 82 ? 16.458 12.582 -2.497 1.00 68.44 82 ARG A CA 1
ATOM 631 C C . ARG A 1 82 ? 16.417 13.928 -3.238 1.00 68.44 82 ARG A C 1
ATOM 633 O O . ARG A 1 82 ? 15.486 14.703 -3.044 1.00 68.44 82 ARG A O 1
ATOM 640 N N . PHE A 1 83 ? 17.390 14.188 -4.117 1.00 69.44 83 PHE A N 1
ATOM 641 C CA . PHE A 1 83 ? 17.457 15.400 -4.947 1.00 69.44 83 PHE A CA 1
ATOM 642 C C . PHE A 1 83 ? 16.367 15.467 -6.033 1.00 69.44 83 PHE A C 1
ATOM 644 O O . PHE A 1 83 ? 15.865 16.550 -6.332 1.00 69.44 83 PHE A O 1
ATOM 651 N N . LEU A 1 84 ? 15.943 14.322 -6.579 1.00 70.62 84 LEU A N 1
ATOM 652 C CA . LEU A 1 84 ? 14.866 14.248 -7.575 1.00 70.62 84 LEU A CA 1
ATOM 653 C C . LEU A 1 84 ? 13.477 14.488 -6.967 1.00 70.62 84 LEU A C 1
ATOM 655 O O . LEU A 1 84 ? 12.533 14.783 -7.693 1.00 70.62 84 LEU A O 1
ATOM 659 N N . GLY A 1 85 ? 13.373 14.498 -5.634 1.00 65.75 85 GLY A N 1
ATOM 660 C CA . GLY A 1 85 ? 12.182 14.861 -4.859 1.00 65.75 85 GLY A CA 1
ATOM 661 C C . GLY A 1 85 ? 11.585 16.247 -5.107 1.00 65.75 85 GLY A C 1
ATOM 662 O O . GLY A 1 85 ? 10.551 16.585 -4.527 1.00 65.75 85 GLY A O 1
ATOM 663 N N . ARG A 1 86 ? 12.260 17.067 -5.915 1.00 73.06 86 ARG A N 1
ATOM 664 C CA . ARG A 1 86 ? 11.800 18.380 -6.380 1.00 73.06 86 ARG A CA 1
ATOM 665 C C . ARG A 1 86 ? 10.760 18.255 -7.499 1.00 73.06 86 ARG A C 1
ATOM 667 O O . ARG A 1 86 ? 9.966 19.170 -7.674 1.00 73.06 86 ARG A O 1
ATOM 674 N N . PHE A 1 87 ? 10.736 17.132 -8.223 1.00 72.62 87 PHE A N 1
ATOM 675 C CA . PHE A 1 87 ? 9.722 16.846 -9.238 1.00 72.62 87 PHE A CA 1
ATOM 676 C C . PHE A 1 87 ? 8.592 16.001 -8.637 1.00 72.62 87 PHE A C 1
ATOM 678 O O . PHE A 1 87 ? 8.849 15.032 -7.922 1.00 72.62 87 PHE A O 1
ATOM 685 N N . SER A 1 88 ? 7.339 16.338 -8.952 1.00 68.56 88 SER A N 1
ATOM 686 C CA . SER A 1 88 ? 6.138 15.684 -8.399 1.00 68.56 88 SER A CA 1
ATOM 687 C C . SER A 1 88 ? 6.098 14.171 -8.633 1.00 68.56 88 SER A C 1
ATOM 689 O O . SER A 1 88 ? 5.661 13.431 -7.760 1.00 68.56 88 SER A O 1
ATOM 691 N N . VAL A 1 89 ? 6.632 13.695 -9.760 1.00 69.81 89 VAL A N 1
ATOM 692 C CA . VAL A 1 89 ? 6.691 12.263 -10.111 1.00 69.81 89 VAL A CA 1
ATOM 693 C C . VAL A 1 89 ? 7.580 11.427 -9.183 1.00 69.81 89 VAL A C 1
ATOM 695 O O . VAL A 1 89 ? 7.395 10.217 -9.091 1.00 69.81 89 VAL A O 1
ATOM 698 N N . PHE A 1 90 ? 8.519 12.058 -8.473 1.00 73.75 90 PHE A N 1
ATOM 699 C CA . PHE A 1 90 ? 9.369 11.405 -7.471 1.00 73.75 90 PHE A CA 1
ATOM 700 C C . PHE A 1 90 ? 8.898 11.680 -6.046 1.00 73.75 90 PHE A C 1
ATOM 702 O O . PHE A 1 90 ? 9.626 11.399 -5.097 1.00 73.75 90 PHE A O 1
ATOM 709 N N . ARG A 1 91 ? 7.700 12.241 -5.870 1.00 78.88 91 ARG A N 1
ATOM 710 C CA . ARG A 1 91 ? 7.091 12.452 -4.562 1.00 78.88 91 ARG A CA 1
ATOM 711 C C . ARG A 1 91 ? 5.906 11.520 -4.414 1.00 78.88 91 ARG A C 1
ATOM 713 O O . ARG A 1 91 ? 5.047 11.462 -5.289 1.00 78.88 91 ARG A O 1
ATOM 720 N N . TYR A 1 92 ? 5.874 10.806 -3.302 1.00 83.94 92 TYR A N 1
ATOM 721 C CA . TYR A 1 92 ? 4.750 9.957 -2.938 1.00 83.94 92 TYR A CA 1
ATOM 722 C C . TYR A 1 92 ? 4.108 10.506 -1.674 1.00 83.94 92 TYR A C 1
ATOM 724 O O . TYR A 1 92 ? 4.780 11.089 -0.818 1.00 83.94 92 TYR A O 1
ATOM 732 N N . GLU A 1 93 ? 2.801 10.327 -1.594 1.00 87.81 93 GLU A N 1
ATOM 733 C CA . GLU A 1 93 ? 1.961 10.690 -0.464 1.00 87.81 93 GLU A CA 1
ATOM 734 C C . GLU A 1 93 ? 1.382 9.407 0.121 1.00 87.81 93 GLU A C 1
ATOM 736 O O . GLU A 1 93 ? 0.871 8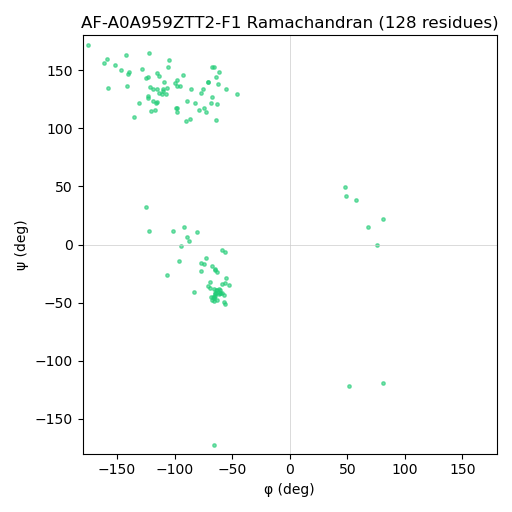.564 -0.617 1.00 87.81 93 GLU A O 1
ATOM 741 N N . VAL A 1 94 ? 1.442 9.282 1.442 1.00 88.88 94 VAL A N 1
ATOM 742 C CA . VAL A 1 94 ? 0.537 8.413 2.187 1.00 88.88 94 VAL A CA 1
ATOM 743 C C . VAL A 1 94 ? -0.742 9.211 2.385 1.00 88.88 94 VAL A C 1
ATOM 745 O O . VAL A 1 94 ? -0.717 10.312 2.943 1.00 88.88 94 VAL A O 1
ATOM 748 N N . ARG A 1 95 ? -1.850 8.668 1.900 1.00 89.19 95 ARG A N 1
ATOM 749 C CA . ARG A 1 95 ? -3.180 9.252 2.034 1.00 89.19 95 ARG A CA 1
ATOM 750 C C . ARG A 1 95 ? -3.996 8.390 2.978 1.00 89.19 95 ARG A C 1
ATOM 752 O O . ARG A 1 95 ? -4.014 7.177 2.808 1.00 89.19 95 ARG A O 1
ATOM 759 N N . ALA A 1 96 ? -4.662 9.012 3.941 1.00 90.25 96 ALA A N 1
ATOM 760 C CA . ALA A 1 96 ? -5.691 8.410 4.766 1.00 90.25 96 ALA A CA 1
ATOM 761 C C . ALA A 1 96 ? -6.918 9.322 4.795 1.00 90.25 96 ALA A C 1
ATOM 763 O O . ALA A 1 96 ? -6.826 10.484 5.189 1.00 90.25 96 ALA A O 1
ATOM 764 N N . TRP A 1 97 ? -8.075 8.816 4.368 1.00 89.31 97 TRP A N 1
ATOM 765 C CA . TRP A 1 97 ? -9.291 9.629 4.342 1.00 89.31 97 TRP A CA 1
ATOM 766 C C . TRP A 1 97 ? -10.548 8.844 4.746 1.00 89.31 97 TRP A C 1
ATOM 768 O O . TRP A 1 97 ? -10.737 7.696 4.317 1.00 89.31 97 TRP A O 1
ATOM 778 N N . PRO A 1 98 ? -11.422 9.448 5.578 1.00 87.69 98 PRO A N 1
ATOM 779 C CA . PRO A 1 98 ? -12.724 8.880 5.914 1.00 87.69 98 PRO A CA 1
ATOM 780 C C . PRO A 1 98 ? -13.643 8.781 4.691 1.00 87.69 98 PRO A C 1
ATOM 782 O O . PRO A 1 98 ? -13.647 9.655 3.828 1.00 87.69 98 PRO A O 1
ATOM 785 N N . GLY A 1 99 ? -14.451 7.723 4.631 1.00 83.50 99 GLY A N 1
ATOM 786 C CA . GLY A 1 99 ? -15.356 7.438 3.515 1.00 83.50 99 GLY A CA 1
ATOM 787 C C . GLY A 1 99 ? -14.638 7.067 2.217 1.00 83.50 99 GLY A C 1
ATOM 788 O O . GLY A 1 99 ? -15.245 7.114 1.150 1.00 83.50 99 GLY A O 1
ATOM 789 N N . GLY A 1 100 ? -13.346 6.739 2.291 1.00 80.62 100 GLY A N 1
ATOM 790 C CA . GLY A 1 100 ? -12.545 6.485 1.109 1.00 80.62 100 GLY A CA 1
ATOM 791 C C . GLY A 1 100 ? -12.938 5.238 0.333 1.00 80.62 100 GLY A C 1
ATOM 792 O O . GLY A 1 100 ? -13.448 4.260 0.881 1.00 80.62 100 GLY A O 1
ATOM 793 N N . VAL A 1 101 ? -12.651 5.278 -0.965 1.00 83.19 101 VAL A N 1
ATOM 794 C CA . VAL A 1 101 ? -12.791 4.152 -1.886 1.00 83.19 101 VAL A CA 1
ATOM 795 C C . VAL A 1 101 ? -11.441 3.891 -2.530 1.00 83.19 101 VAL A C 1
ATOM 797 O O . VAL A 1 101 ? -10.703 4.830 -2.808 1.00 83.19 101 VAL A O 1
ATOM 800 N N . ILE A 1 102 ? -11.129 2.622 -2.769 1.00 84.81 102 ILE A N 1
ATOM 801 C CA . ILE A 1 102 ? -9.941 2.213 -3.518 1.00 84.81 102 ILE A CA 1
ATOM 802 C C . ILE A 1 102 ? -10.342 2.221 -5.002 1.00 84.81 102 ILE A C 1
ATOM 804 O O . ILE A 1 102 ? -11.117 1.346 -5.400 1.00 84.81 102 ILE A O 1
ATOM 808 N N . PRO A 1 103 ? -9.881 3.180 -5.829 1.00 78.44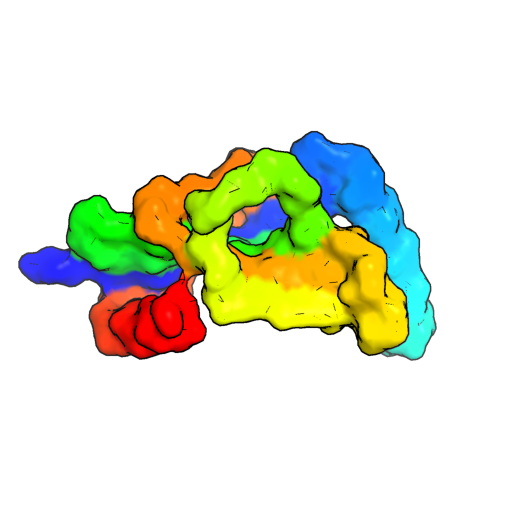 103 PRO A N 1
ATOM 809 C CA . PRO A 1 103 ? -10.394 3.337 -7.195 1.00 78.44 103 PRO A CA 1
ATOM 810 C C . PRO A 1 103 ? -10.149 2.102 -8.069 1.00 78.44 103 PRO A C 1
ATOM 812 O O . PRO A 1 103 ? -11.021 1.680 -8.824 1.00 78.44 103 PRO A O 1
ATOM 815 N N . ASP A 1 104 ? -8.986 1.474 -7.898 1.00 80.50 104 ASP A N 1
ATOM 816 C CA . ASP A 1 104 ? -8.545 0.328 -8.692 1.00 80.50 104 ASP A CA 1
ATOM 817 C C . ASP A 1 104 ? -8.933 -1.024 -8.067 1.00 80.50 104 ASP A C 1
ATOM 819 O O . ASP A 1 104 ? -8.419 -2.062 -8.482 1.00 80.50 104 ASP A O 1
ATOM 823 N N . VAL A 1 105 ? -9.851 -1.050 -7.087 1.00 86.44 105 VAL A N 1
ATOM 824 C CA . VAL A 1 105 ? -10.224 -2.272 -6.340 1.00 86.44 105 VAL A CA 1
ATOM 825 C C . VAL A 1 105 ? -10.675 -3.420 -7.242 1.00 86.44 105 VAL A C 1
ATOM 827 O O . VAL A 1 105 ? -10.464 -4.583 -6.915 1.00 86.44 105 VAL A O 1
ATOM 830 N N . VAL A 1 106 ? -11.240 -3.106 -8.410 1.00 87.69 106 VAL A N 1
ATOM 831 C CA . VAL A 1 106 ? -11.661 -4.089 -9.421 1.00 87.69 106 VAL A CA 1
ATOM 832 C C . VAL A 1 106 ? -10.496 -4.896 -9.999 1.00 87.69 106 VAL A C 1
ATOM 834 O O . VAL A 1 106 ? -10.698 -5.999 -10.496 1.00 87.69 106 VAL A O 1
ATOM 837 N N . PHE A 1 107 ? -9.277 -4.357 -9.933 1.00 87.06 107 PHE A N 1
ATOM 838 C CA . PHE A 1 107 ? -8.051 -5.027 -10.355 1.00 87.06 107 PHE A CA 1
ATOM 839 C C . PHE A 1 107 ? -7.337 -5.730 -9.200 1.00 87.06 107 PHE A C 1
ATOM 841 O O . PHE A 1 107 ? -6.285 -6.331 -9.429 1.00 87.06 107 PHE A O 1
ATOM 848 N N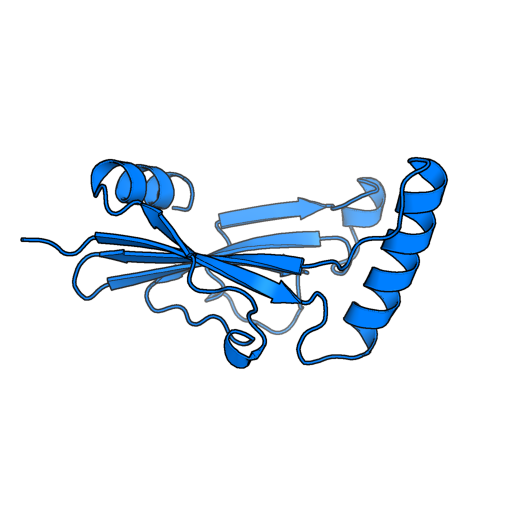 . ALA A 1 108 ? -7.862 -5.635 -7.973 1.00 91.12 108 ALA A N 1
ATOM 849 C CA . ALA A 1 108 ? -7.238 -6.253 -6.818 1.00 91.12 108 ALA A CA 1
ATOM 850 C C . ALA A 1 108 ? -7.188 -7.774 -6.988 1.00 91.12 108 ALA A C 1
ATOM 852 O O . ALA A 1 108 ? -8.141 -8.407 -7.445 1.00 91.12 108 ALA A O 1
ATOM 853 N N . VAL A 1 109 ? -6.059 -8.361 -6.612 1.00 93.31 109 VAL A N 1
ATOM 854 C CA . VAL A 1 109 ? -5.853 -9.809 -6.632 1.00 93.31 109 VAL A CA 1
ATOM 855 C C . VAL A 1 109 ? -5.712 -10.304 -5.207 1.00 93.31 109 VAL A C 1
ATOM 857 O O . VAL A 1 109 ? -5.172 -9.588 -4.369 1.00 93.31 109 VAL A O 1
ATOM 860 N N . ASP A 1 110 ? -6.208 -11.509 -4.928 1.00 92.94 110 ASP A N 1
ATOM 861 C CA . ASP A 1 110 ? -6.082 -12.127 -3.601 1.00 92.94 110 ASP A CA 1
ATOM 862 C C . ASP A 1 110 ? -6.482 -11.151 -2.471 1.00 92.94 110 ASP A C 1
ATOM 864 O O . ASP A 1 110 ? -5.709 -10.849 -1.569 1.00 92.94 110 ASP A O 1
ATOM 868 N N . SER A 1 111 ? -7.654 -10.520 -2.622 1.00 93.62 111 SER A N 1
ATOM 869 C CA . SER A 1 111 ? -8.127 -9.400 -1.799 1.00 93.62 111 SER A CA 1
ATOM 870 C C . SER A 1 111 ? -9.656 -9.446 -1.635 1.00 93.62 111 SER A C 1
ATOM 872 O O . SER A 1 111 ? -10.340 -9.869 -2.568 1.00 93.62 111 SER A O 1
ATOM 874 N N . PRO A 1 112 ? -10.231 -8.954 -0.519 1.00 94.81 112 PRO A N 1
ATOM 875 C CA . PRO A 1 112 ? -9.541 -8.468 0.675 1.00 94.81 112 PRO A CA 1
ATOM 876 C C . PRO A 1 112 ? -8.889 -9.591 1.486 1.00 94.81 112 PRO A C 1
ATOM 878 O O . PRO A 1 112 ? -9.507 -10.626 1.731 1.00 94.81 112 PRO A O 1
ATOM 881 N N . GLN A 1 113 ? -7.687 -9.334 1.996 1.00 97.00 113 GLN A N 1
ATOM 882 C CA . GLN A 1 113 ? -7.067 -10.145 3.041 1.00 97.00 113 GLN A CA 1
ATOM 883 C C . GLN A 1 113 ? -7.293 -9.495 4.395 1.00 97.00 113 GLN A C 1
ATOM 885 O O . GLN A 1 113 ? -6.824 -8.390 4.660 1.00 97.00 113 GLN A O 1
ATOM 890 N N . ARG A 1 114 ? -8.010 -10.185 5.278 1.00 96.88 114 ARG A N 1
ATOM 891 C CA . ARG A 1 114 ? -8.222 -9.689 6.633 1.00 96.88 114 ARG A CA 1
ATOM 892 C C . ARG A 1 114 ? -6.937 -9.807 7.440 1.00 96.88 114 ARG A C 1
ATOM 894 O O . ARG A 1 114 ? -6.511 -10.914 7.751 1.00 96.88 114 ARG A O 1
ATOM 901 N N . LEU A 1 115 ? -6.371 -8.666 7.824 1.00 96.56 115 LEU A N 1
ATOM 902 C CA . LEU A 1 115 ? -5.188 -8.616 8.680 1.00 96.56 115 LEU A CA 1
ATOM 903 C C . LEU A 1 115 ? -5.557 -8.734 10.158 1.00 96.56 115 LEU A C 1
ATOM 905 O O . LEU A 1 115 ? -4.870 -9.412 10.915 1.00 96.56 115 LEU A O 1
ATOM 909 N N . THR A 1 116 ? -6.641 -8.078 10.585 1.00 96.31 116 THR A N 1
ATOM 910 C CA . THR A 1 116 ? -7.114 -8.152 11.974 1.00 96.31 116 THR A CA 1
ATOM 911 C C . THR A 1 116 ? -8.591 -7.771 12.110 1.00 96.31 116 THR A C 1
ATOM 913 O O . THR A 1 116 ? -9.174 -7.105 11.249 1.00 96.31 116 THR A O 1
ATOM 916 N N . SER A 1 117 ? -9.210 -8.202 13.209 1.00 96.06 117 SER A N 1
ATOM 917 C CA . SER A 1 117 ? -10.506 -7.704 13.697 1.00 96.06 117 SER A CA 1
ATOM 918 C C . SER A 1 117 ? -10.427 -7.155 15.123 1.00 96.06 117 SER A C 1
ATOM 920 O O . SER A 1 117 ? -11.459 -6.909 15.740 1.00 96.06 117 SER A O 1
ATOM 922 N N . ASP A 1 118 ? -9.214 -6.974 15.652 1.00 95.12 118 ASP A N 1
ATOM 923 C CA . ASP A 1 118 ? -8.983 -6.373 16.963 1.00 95.12 118 ASP A CA 1
ATOM 924 C C . ASP A 1 118 ? -9.209 -4.849 16.893 1.00 95.12 118 ASP A C 1
ATOM 926 O O . ASP A 1 118 ? -8.469 -4.153 16.179 1.00 95.12 118 ASP A O 1
ATOM 930 N N . PRO A 1 119 ? -10.192 -4.304 17.638 1.00 93.81 119 PRO A N 1
ATOM 931 C CA . PRO A 1 119 ? -10.447 -2.871 17.674 1.00 93.81 119 PRO A CA 1
ATOM 932 C C . PRO A 1 119 ? -9.246 -2.040 18.137 1.00 93.81 119 PRO A C 1
ATOM 934 O O . PRO A 1 119 ? -9.043 -0.940 17.626 1.00 93.81 119 PRO A O 1
ATOM 937 N N . GLN A 1 120 ? -8.420 -2.562 19.050 1.00 94.62 120 GLN A N 1
ATOM 938 C CA . GLN A 1 120 ? -7.263 -1.833 19.576 1.00 94.62 120 GLN A CA 1
ATOM 939 C C . GLN A 1 120 ? -6.172 -1.667 18.517 1.00 94.62 120 GLN A C 1
ATOM 941 O O . GLN A 1 120 ? -5.515 -0.627 18.453 1.00 94.62 120 GLN A O 1
ATOM 946 N N . VAL A 1 121 ? -5.967 -2.679 17.669 1.00 94.81 121 VAL A N 1
ATOM 947 C CA . VAL A 1 121 ? -5.002 -2.599 16.562 1.00 94.81 121 VAL A CA 1
ATOM 948 C C . VAL A 1 121 ? -5.489 -1.606 15.511 1.00 94.81 121 VAL A C 1
ATOM 950 O O . VAL A 1 121 ? -4.713 -0.759 15.075 1.00 94.81 121 VAL A O 1
ATOM 953 N N . ALA A 1 122 ? -6.771 -1.659 15.145 1.00 93.88 122 ALA A N 1
ATOM 954 C CA . ALA A 1 122 ? -7.353 -0.715 14.194 1.00 93.88 122 ALA A CA 1
ATOM 955 C C . ALA A 1 122 ? -7.260 0.739 14.689 1.00 93.88 122 ALA A C 1
ATOM 957 O O . ALA A 1 122 ? -6.901 1.626 13.919 1.00 93.88 122 ALA A O 1
ATOM 958 N N . GLU A 1 123 ? -7.524 0.983 15.975 1.00 92.88 123 GLU A N 1
ATOM 959 C CA . GLU A 1 123 ? -7.399 2.310 16.585 1.00 92.88 123 GLU A CA 1
ATOM 960 C C . GLU A 1 123 ? -5.950 2.808 16.589 1.00 92.88 123 GLU A C 1
ATOM 962 O O . GLU A 1 123 ? -5.687 3.934 16.172 1.00 92.88 123 GLU A O 1
ATOM 967 N N . LYS A 1 124 ? -4.987 1.952 16.957 1.00 93.94 124 LYS A N 1
ATOM 968 C CA . LYS A 1 124 ? -3.558 2.288 16.855 1.00 93.94 124 LYS A CA 1
ATOM 969 C C . LYS A 1 124 ? -3.164 2.662 15.428 1.00 93.94 124 LYS A C 1
ATOM 971 O O . LYS A 1 124 ? -2.438 3.630 15.245 1.00 93.94 124 LYS A O 1
ATOM 976 N N . MET A 1 125 ? -3.640 1.921 14.427 1.00 93.06 125 MET A N 1
ATOM 977 C CA . MET A 1 125 ? -3.352 2.220 13.022 1.00 93.06 125 MET A CA 1
ATOM 978 C C . MET A 1 125 ? -3.949 3.554 12.584 1.00 93.06 125 MET A C 1
ATOM 980 O O . MET A 1 125 ? -3.261 4.315 11.915 1.00 93.06 125 MET A O 1
ATOM 984 N N . LEU A 1 126 ? -5.191 3.854 12.977 1.00 91.12 126 LEU A N 1
ATOM 985 C CA . LEU A 1 126 ? -5.829 5.138 12.681 1.00 91.12 126 LEU A CA 1
ATOM 986 C C . LEU A 1 126 ? -5.059 6.304 13.312 1.00 91.12 126 LEU A C 1
ATOM 988 O O . LEU A 1 126 ? -4.801 7.284 12.625 1.00 91.12 126 LEU A O 1
ATOM 992 N N . ASN A 1 127 ? -4.611 6.167 14.561 1.00 92.38 127 ASN A N 1
ATOM 993 C CA . ASN A 1 127 ? -3.842 7.207 15.250 1.00 92.38 127 ASN A CA 1
ATOM 994 C C . ASN A 1 127 ? -2.469 7.484 14.607 1.00 92.38 127 ASN A C 1
ATOM 996 O O . ASN A 1 127 ? -1.906 8.551 14.819 1.00 92.38 127 ASN A O 1
ATOM 1000 N N . LEU A 1 128 ? -1.907 6.540 13.838 1.00 90.50 128 LEU A N 1
ATOM 1001 C CA . LEU A 1 128 ? -0.656 6.750 13.092 1.00 90.50 128 LEU A CA 1
ATOM 1002 C C . LEU A 1 128 ? -0.847 7.576 11.812 1.00 90.50 128 LEU A C 1
ATOM 1004 O O . LEU A 1 128 ? 0.137 8.028 11.229 1.00 90.50 128 LEU A O 1
ATOM 1008 N N . VAL A 1 129 ? -2.087 7.716 11.346 1.00 86.12 129 VAL A N 1
ATOM 1009 C CA . VAL A 1 129 ? -2.445 8.371 10.081 1.00 86.12 129 VAL A CA 1
ATOM 1010 C C . VAL A 1 129 ? -3.463 9.495 10.301 1.00 86.12 129 VAL A C 1
ATOM 1012 O O . VAL A 1 129 ? -4.327 9.735 9.461 1.00 86.12 129 VAL A O 1
ATOM 1015 N N . GLN A 1 130 ? -3.390 10.159 11.451 1.00 75.81 130 GLN A N 1
ATOM 1016 C CA . GLN A 1 130 ? -4.212 11.315 11.808 1.00 75.81 130 GLN A CA 1
ATOM 1017 C C . GLN A 1 130 ? -3.339 12.520 12.134 1.00 75.81 130 GLN A C 1
ATOM 1019 O O . GLN A 1 130 ? -2.222 12.315 12.661 1.00 75.81 130 GLN A O 1
#